Protein AF-A0A9D7IGT7-F1 (afdb_monomer)

pLDDT: mean 78.59, std 18.33, range [34.41, 97.69]

Nearest PDB structures (foldseek):
  3f2d-assembly1_A  TM=6.644E-01  e=6.612E-03  Geobacillus kaustophilus
  3f2b-assembly1_A  TM=6.461E-01  e=6.612E-03  Geobacillus kaustophilus
  1gm5-assembly1_A  TM=6.593E-01  e=1.871E-02  Thermotoga maritima
  3m4p-assembly1_A  TM=4.682E-01  e=6.260E-03  Entamoeba histolytica
  5zg8-assembly1_A-2  TM=5.085E-01  e=2.899E-02  Thermus thermophilus

Secondary structure (DSSP, 8-state):
-PPPEEEEEEEEEEEEEEEEEEEE-SSS-EEEEEEE-SS-EEEEEEE--TT--HHHHHH--TT-EEEEEEEEEEETTEEEEEEEEE--GGGTT---------TTT--HHHHHHHHHHHHHHHGGG--------

Radius of gyration: 17.91 Å; Cα contacts (8 Å, |Δi|>4): 214; chains: 1; bounding box: 59×43×43 Å

Foldseek 3Di:
DPDWWFPFFWDKDKWFWAFAWDFDPPPATWIWTWTHPVPAIEIEIGGPDPPDPPVVSRVDDGGDIFIWGFTWTADPNGIYTDPTDTDDPVCVPPDQDQDDDDPPDDDRVVVVVVSVVCCVPPVVPPDPPPDDD

Mean predicted aligned error: 12.07 Å

Sequence (133 aa):
MPLDGVVTGQRLFTLVVTEPPVIIIEPKKRIALTATDGMHTVKIVVFVVPGVDVQYWKSLTAGDQLHLLASLQSWAGRLQITGPTVVSEDLVGTIVPKYPSRSGVVAAPALYDATRHALLHHLGGGQPHHRFL

Structure (mmCIF, N/CA/C/O backbone):
data_AF-A0A9D7IGT7-F1
#
_entry.id   AF-A0A9D7IGT7-F1
#
loop_
_atom_site.group_PDB
_atom_site.id
_atom_site.type_symbol
_atom_site.label_atom_id
_atom_site.label_alt_id
_atom_site.label_comp_id
_atom_site.label_asym_id
_atom_site.label_entity_id
_atom_site.label_seq_id
_atom_site.pdbx_PDB_ins_code
_atom_site.Cartn_x
_atom_site.Cartn_y
_atom_site.Cartn_z
_atom_site.occupancy
_atom_site.B_iso_or_equiv
_atom_site.auth_seq_id
_atom_site.auth_comp_id
_atom_site.auth_asym_id
_atom_site.auth_atom_id
_atom_site.pdbx_PDB_model_num
ATOM 1 N N . MET A 1 1 ? -0.058 12.458 -23.957 1.00 40.41 1 MET A N 1
ATOM 2 C CA . MET A 1 1 ? 0.772 12.451 -22.732 1.00 40.41 1 MET A CA 1
ATOM 3 C C . MET A 1 1 ? -0.152 12.042 -21.598 1.00 40.41 1 MET A C 1
ATOM 5 O O . MET A 1 1 ? -1.148 12.742 -21.440 1.00 40.41 1 MET A O 1
ATOM 9 N N . PRO A 1 2 ? 0.039 10.904 -20.904 1.00 47.84 2 PRO A N 1
ATOM 10 C CA . PRO A 1 2 ? -0.837 10.581 -19.783 1.00 47.84 2 PRO A CA 1
ATOM 11 C C . PRO A 1 2 ? -0.630 11.660 -18.716 1.00 47.84 2 PRO A C 1
ATOM 13 O O . PRO A 1 2 ? 0.505 11.969 -18.363 1.00 47.84 2 PRO A O 1
ATOM 16 N N . LEU A 1 3 ? -1.719 12.307 -18.307 1.00 53.78 3 LEU A N 1
ATOM 17 C CA . LEU A 1 3 ? -1.689 13.401 -17.342 1.00 53.78 3 LEU A CA 1
ATOM 18 C C . LEU A 1 3 ? -1.244 12.849 -15.985 1.00 53.78 3 LEU A C 1
ATOM 20 O O . LEU A 1 3 ? -1.870 11.934 -15.448 1.00 53.78 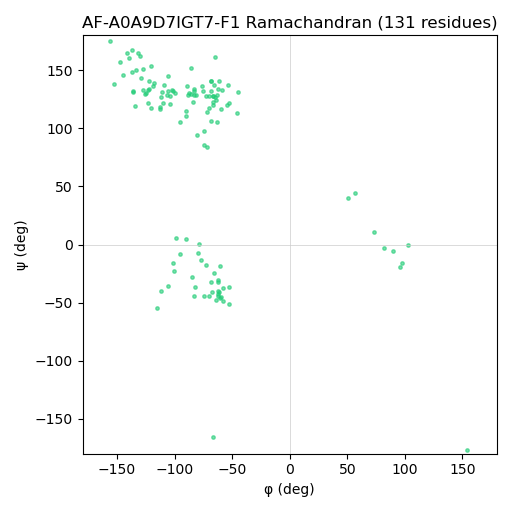3 LEU A O 1
ATOM 24 N N . ASP A 1 4 ? -0.160 13.401 -15.446 1.00 66.12 4 ASP A N 1
ATOM 25 C CA . ASP A 1 4 ? 0.203 13.188 -14.050 1.00 66.12 4 ASP A CA 1
ATOM 26 C C . ASP A 1 4 ? -0.942 13.680 -13.163 1.00 66.12 4 ASP A C 1
ATOM 28 O O . ASP A 1 4 ? -1.492 14.764 -13.376 1.00 66.12 4 ASP A O 1
ATOM 32 N N . GLY A 1 5 ? -1.331 12.876 -12.177 1.00 70.94 5 GLY A N 1
A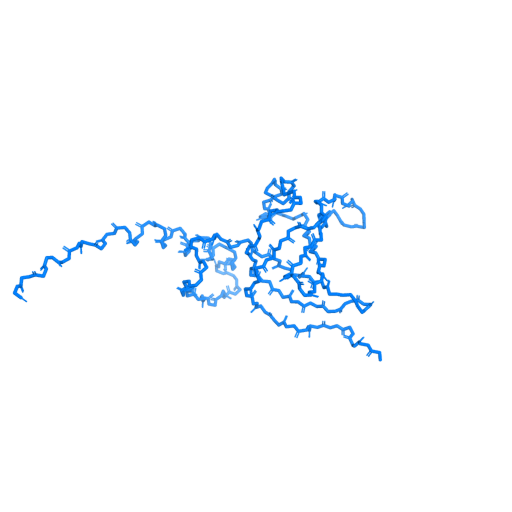TOM 33 C CA . GLY A 1 5 ? -2.459 13.223 -11.324 1.00 70.94 5 GLY A CA 1
ATOM 34 C C . GLY A 1 5 ? -3.168 12.036 -10.697 1.00 70.94 5 GLY A C 1
ATOM 35 O O . GLY A 1 5 ? -2.767 10.878 -10.824 1.00 70.94 5 GLY A O 1
ATOM 36 N N . VAL A 1 6 ? -4.242 12.351 -9.974 1.00 74.31 6 VAL A N 1
ATOM 37 C CA . VAL A 1 6 ? -5.107 11.354 -9.342 1.00 74.31 6 VAL A CA 1
ATOM 38 C C . VAL A 1 6 ? -5.884 10.616 -10.426 1.00 74.31 6 VAL A C 1
ATOM 40 O O . VAL A 1 6 ? -6.684 11.214 -11.136 1.00 74.31 6 VAL A O 1
ATOM 43 N N . VAL A 1 7 ? -5.655 9.308 -10.518 1.00 77.88 7 VAL A N 1
ATOM 44 C CA . VAL A 1 7 ? -6.400 8.402 -11.401 1.00 77.88 7 VAL A CA 1
ATOM 45 C C . VAL A 1 7 ? -7.694 7.981 -10.713 1.00 77.88 7 VAL A C 1
ATOM 47 O O . VAL A 1 7 ? -8.765 8.022 -11.307 1.00 77.88 7 VAL A O 1
ATOM 50 N N . THR A 1 8 ? -7.615 7.638 -9.424 1.00 82.69 8 THR A N 1
ATOM 51 C CA . THR A 1 8 ? -8.792 7.472 -8.568 1.00 82.69 8 THR A CA 1
ATOM 52 C C . THR A 1 8 ? -8.497 7.930 -7.146 1.00 82.69 8 THR A C 1
ATOM 54 O O . THR A 1 8 ? -7.391 7.753 -6.630 1.00 82.69 8 THR A O 1
ATOM 57 N N . GLY A 1 9 ? -9.517 8.498 -6.497 1.00 80.94 9 GLY A N 1
ATOM 58 C CA . GLY A 1 9 ? -9.507 8.749 -5.058 1.00 80.94 9 GLY A CA 1
ATOM 59 C C . GLY A 1 9 ? -9.510 7.453 -4.239 1.00 80.94 9 GLY A C 1
ATOM 60 O O . GLY A 1 9 ? -9.287 6.364 -4.770 1.00 80.94 9 GLY A O 1
ATOM 61 N N . GLN A 1 10 ? -9.800 7.578 -2.941 1.00 84.06 10 GLN A N 1
ATOM 62 C CA . GLN A 1 10 ? -9.704 6.470 -1.991 1.00 84.06 10 GLN A CA 1
ATOM 63 C C . GLN A 1 10 ? -10.629 5.293 -2.371 1.00 84.06 10 GLN A C 1
ATOM 65 O O . GLN A 1 10 ? -11.856 5.435 -2.387 1.00 84.06 10 GLN A O 1
ATOM 70 N N . ARG A 1 11 ? -10.041 4.131 -2.671 1.00 87.25 11 ARG A N 1
ATOM 71 C CA . ARG A 1 11 ? -10.714 2.879 -3.052 1.00 87.25 11 ARG A CA 1
ATOM 72 C C . ARG A 1 11 ? -10.029 1.683 -2.398 1.00 87.25 11 ARG A C 1
ATOM 74 O O . ARG A 1 11 ? -8.886 1.793 -1.955 1.00 87.25 11 ARG A O 1
ATOM 81 N N . LEU A 1 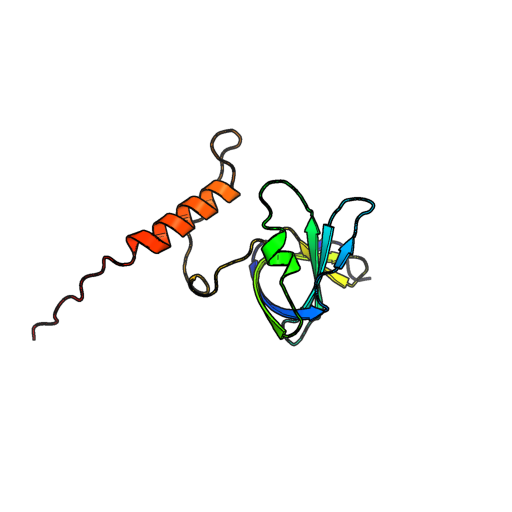12 ? -10.754 0.568 -2.326 1.00 89.75 12 LEU A N 1
ATOM 82 C CA . LEU A 1 12 ? -10.202 -0.717 -1.91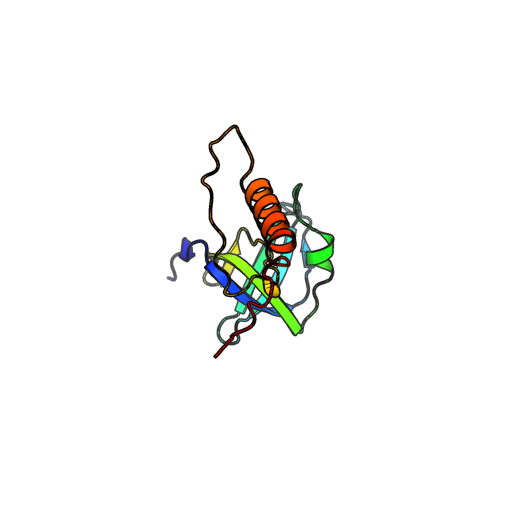8 1.00 89.75 12 LEU A CA 1
ATOM 83 C C . LEU A 1 12 ? -9.529 -1.374 -3.127 1.00 89.75 12 LEU A C 1
ATOM 85 O O . LEU A 1 12 ? -10.143 -1.484 -4.187 1.00 89.75 12 LEU A O 1
ATOM 89 N N . PHE A 1 13 ? -8.287 -1.804 -2.950 1.00 91.31 13 PHE A N 1
ATOM 90 C CA . PHE A 1 13 ? -7.503 -2.548 -3.927 1.00 91.31 13 PHE A CA 1
ATOM 91 C C . PHE A 1 13 ? -7.161 -3.913 -3.352 1.00 91.31 13 PHE A C 1
ATOM 93 O O . PHE A 1 13 ? -6.774 -4.002 -2.188 1.00 91.31 13 PHE A O 1
ATOM 100 N N . THR A 1 14 ? -7.252 -4.940 -4.188 1.00 93.88 14 THR A N 1
ATOM 101 C CA . THR A 1 14 ? -6.713 -6.268 -3.902 1.00 93.88 14 THR A CA 1
ATOM 102 C C . THR A 1 14 ? -5.564 -6.500 -4.866 1.00 93.88 14 THR A C 1
ATOM 104 O O . THR A 1 14 ? -5.766 -6.438 -6.076 1.00 93.88 14 THR A O 1
ATOM 107 N N . LEU A 1 15 ? -4.361 -6.689 -4.336 1.00 95.75 15 LEU A N 1
ATOM 108 C CA . LEU A 1 15 ? -3.132 -6.772 -5.119 1.00 95.75 15 LEU A CA 1
ATOM 109 C C . LEU A 1 15 ? -2.291 -7.951 -4.654 1.00 95.75 15 LEU A C 1
ATOM 111 O O . LEU A 1 15 ? -2.288 -8.278 -3.474 1.00 95.75 15 LEU A O 1
ATOM 115 N N . VAL A 1 16 ? -1.522 -8.529 -5.565 1.00 97.31 16 VAL A N 1
ATOM 116 C CA . VAL A 1 16 ? -0.512 -9.541 -5.260 1.00 97.31 16 VAL A CA 1
ATOM 117 C C . VAL A 1 16 ? 0.864 -8.911 -5.401 1.00 97.31 16 VAL A C 1
ATOM 119 O O . VAL A 1 16 ? 1.160 -8.284 -6.420 1.00 97.31 16 VAL A O 1
ATOM 122 N N . VAL A 1 17 ? 1.707 -9.051 -4.382 1.00 97.69 17 VAL A N 1
ATOM 123 C CA . VAL A 1 17 ? 3.081 -8.541 -4.397 1.00 97.69 17 VAL A CA 1
ATOM 124 C C . VAL A 1 17 ? 3.881 -9.281 -5.465 1.00 97.69 17 VAL A C 1
ATOM 126 O O . VAL A 1 17 ? 3.940 -10.507 -5.478 1.00 97.69 17 VAL A O 1
ATOM 129 N N . THR A 1 18 ? 4.524 -8.537 -6.360 1.00 97.44 18 THR A N 1
ATOM 130 C CA . THR A 1 18 ? 5.385 -9.097 -7.413 1.00 97.44 18 THR A CA 1
ATOM 131 C C . THR A 1 18 ? 6.858 -8.877 -7.110 1.00 97.44 18 THR A C 1
ATOM 133 O O . THR A 1 18 ? 7.678 -9.741 -7.400 1.00 97.44 18 THR A O 1
ATOM 136 N N . GLU A 1 19 ? 7.202 -7.736 -6.508 1.00 97.25 19 GLU A N 1
ATOM 137 C CA . GLU A 1 19 ? 8.565 -7.429 -6.075 1.00 97.25 19 GLU A CA 1
ATOM 138 C C . GLU A 1 19 ? 8.555 -7.079 -4.584 1.00 97.25 19 GLU A C 1
ATOM 140 O O . GLU A 1 19 ? 7.745 -6.240 -4.169 1.00 97.25 19 GLU A O 1
ATOM 145 N N . PRO A 1 20 ? 9.441 -7.694 -3.779 1.00 95.25 20 PRO A N 1
ATOM 146 C CA . PRO A 1 20 ? 9.474 -7.491 -2.339 1.00 95.25 20 PRO A CA 1
ATOM 147 C C . PRO A 1 20 ? 9.848 -6.045 -1.959 1.00 95.25 20 PRO A C 1
ATOM 149 O O . PRO A 1 20 ? 10.424 -5.300 -2.759 1.00 95.25 20 PRO A O 1
ATOM 152 N N . PRO A 1 21 ? 9.546 -5.635 -0.717 1.00 96.56 21 PRO A N 1
ATOM 153 C CA . PRO A 1 21 ? 9.799 -4.295 -0.218 1.00 96.56 21 PRO A CA 1
ATOM 154 C C . PRO A 1 21 ? 11.290 -3.960 -0.174 1.00 96.56 21 PRO A C 1
ATOM 156 O O . PRO A 1 21 ? 12.102 -4.646 0.443 1.00 96.56 21 PRO A O 1
ATOM 159 N N . VAL A 1 22 ? 11.633 -2.814 -0.756 1.00 96.31 22 VAL A N 1
ATOM 160 C CA . VAL A 1 22 ? 12.961 -2.203 -0.686 1.00 96.31 22 VAL A CA 1
ATOM 161 C C . VAL A 1 22 ? 12.889 -0.933 0.153 1.00 96.31 22 VAL A C 1
ATOM 163 O O . VAL A 1 22 ? 12.038 -0.062 -0.058 1.00 96.31 22 VAL A O 1
ATOM 166 N N . ILE A 1 23 ? 13.809 -0.805 1.109 1.00 94.19 23 ILE A N 1
ATOM 167 C CA . ILE A 1 23 ? 13.954 0.405 1.921 1.00 94.19 23 ILE A CA 1
ATOM 168 C C . ILE A 1 23 ? 14.811 1.402 1.151 1.00 94.19 23 ILE A C 1
ATOM 170 O O . ILE A 1 23 ? 15.966 1.136 0.834 1.00 94.19 23 ILE A O 1
ATOM 174 N N . ILE A 1 24 ? 14.259 2.582 0.911 1.00 93.81 24 ILE A N 1
ATOM 175 C CA . ILE A 1 24 ? 14.953 3.699 0.282 1.00 93.81 24 ILE A CA 1
ATOM 176 C C . ILE A 1 24 ? 15.150 4.768 1.353 1.00 93.81 24 ILE A C 1
ATOM 178 O O . ILE A 1 24 ? 14.180 5.223 1.958 1.00 93.81 24 ILE A O 1
ATOM 182 N N . ILE A 1 25 ? 16.400 5.148 1.613 1.00 91.62 25 ILE A N 1
ATOM 183 C CA . ILE A 1 25 ? 16.752 6.069 2.704 1.00 91.62 25 ILE A CA 1
ATOM 184 C C . ILE A 1 25 ? 16.545 7.533 2.282 1.00 91.62 25 ILE A C 1
ATOM 186 O O . ILE A 1 25 ? 16.038 8.327 3.074 1.00 91.62 25 ILE A O 1
ATOM 190 N N . GLU A 1 26 ? 16.833 7.869 1.022 1.00 88.69 26 GLU A N 1
ATOM 191 C CA . GLU A 1 26 ? 16.830 9.244 0.507 1.00 88.69 26 GLU A CA 1
ATOM 192 C C . GLU A 1 26 ? 15.838 9.460 -0.655 1.00 88.69 26 GLU A C 1
ATOM 194 O O . GLU A 1 26 ? 15.507 8.524 -1.388 1.00 88.69 26 GLU A O 1
ATOM 199 N N . PRO A 1 27 ? 15.326 10.690 -0.867 1.00 84.25 27 PRO A N 1
ATOM 200 C CA . PRO A 1 27 ? 15.487 11.884 -0.024 1.00 84.25 27 PRO A CA 1
ATOM 201 C C . PRO A 1 27 ? 14.688 11.821 1.289 1.00 84.25 27 PRO A C 1
ATOM 203 O O . PRO A 1 27 ? 14.969 12.558 2.226 1.00 84.25 27 PRO A O 1
ATOM 206 N N . LYS A 1 28 ? 13.693 10.931 1.380 1.00 90.38 28 LYS A N 1
ATOM 207 C CA . LY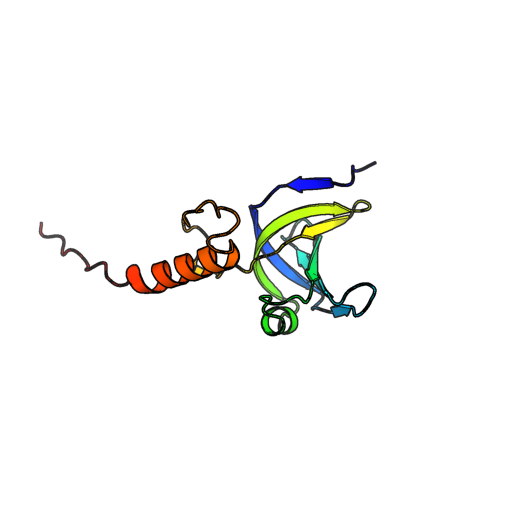S A 1 28 ? 12.938 10.658 2.607 1.00 90.38 28 LYS A CA 1
ATOM 208 C C . LYS A 1 28 ? 12.761 9.158 2.760 1.00 90.38 28 LYS A C 1
ATOM 210 O O . LYS A 1 28 ? 12.315 8.506 1.812 1.00 90.38 28 LYS A O 1
ATOM 215 N N . LYS A 1 29 ? 13.045 8.650 3.962 1.00 93.00 29 LYS A N 1
ATOM 216 C CA . LYS A 1 29 ? 12.967 7.223 4.273 1.00 93.00 29 LYS A CA 1
ATOM 217 C C . LYS A 1 29 ? 11.584 6.668 3.938 1.00 93.00 29 LYS A C 1
ATOM 219 O O . LYS A 1 29 ? 10.565 7.116 4.473 1.00 93.00 29 LYS A O 1
ATOM 224 N N . ARG A 1 30 ? 11.557 5.688 3.044 1.00 94.00 30 ARG A N 1
ATOM 225 C CA . ARG A 1 30 ? 10.338 5.064 2.530 1.00 94.00 30 ARG A CA 1
ATOM 226 C C . ARG A 1 30 ? 10.573 3.599 2.203 1.00 94.00 30 ARG A C 1
ATOM 228 O O . ARG A 1 30 ? 11.701 3.185 1.952 1.00 94.00 30 ARG A O 1
ATOM 235 N N . ILE A 1 31 ? 9.495 2.837 2.194 1.00 94.88 31 ILE A N 1
ATOM 236 C CA . ILE A 1 31 ? 9.441 1.481 1.668 1.00 94.88 31 ILE A CA 1
ATOM 237 C C . ILE A 1 31 ? 8.765 1.568 0.305 1.00 94.88 31 ILE A C 1
ATOM 239 O O . ILE A 1 31 ? 7.750 2.253 0.155 1.00 94.88 31 ILE A O 1
ATOM 243 N N . ALA A 1 32 ? 9.351 0.918 -0.691 1.00 94.38 32 ALA A N 1
ATOM 244 C CA . ALA A 1 32 ? 8.755 0.767 -2.005 1.00 94.38 32 ALA A CA 1
ATOM 245 C C . ALA A 1 32 ? 8.646 -0.718 -2.337 1.00 94.38 32 ALA A C 1
ATOM 247 O O . ALA A 1 32 ? 9.620 -1.445 -2.174 1.00 94.38 32 ALA A O 1
ATOM 248 N N . LEU A 1 33 ? 7.485 -1.141 -2.819 1.00 96.44 33 LEU A N 1
ATOM 249 C CA . LEU A 1 33 ? 7.271 -2.476 -3.370 1.00 96.44 33 LEU A CA 1
ATOM 250 C C . LEU A 1 33 ? 6.434 -2.377 -4.645 1.00 96.44 33 LEU A C 1
ATOM 252 O O . LEU A 1 33 ? 5.834 -1.332 -4.925 1.00 96.44 33 LEU A O 1
ATOM 256 N N . THR A 1 34 ? 6.384 -3.469 -5.392 1.00 97.19 34 THR A N 1
ATOM 257 C CA . THR A 1 34 ? 5.593 -3.566 -6.618 1.00 97.19 34 THR A CA 1
ATOM 258 C C . THR A 1 34 ? 4.562 -4.670 -6.449 1.00 97.19 34 THR A C 1
ATOM 260 O O . THR A 1 34 ? 4.866 -5.735 -5.910 1.00 97.19 34 THR A O 1
ATOM 263 N N . ALA A 1 35 ? 3.335 -4.404 -6.883 1.00 97.31 35 ALA A N 1
ATOM 264 C CA . ALA A 1 35 ? 2.235 -5.352 -6.816 1.00 97.31 35 ALA A CA 1
ATOM 265 C C . ALA A 1 35 ? 1.365 -5.256 -8.076 1.00 97.31 35 ALA A C 1
ATOM 267 O O . ALA A 1 35 ? 1.467 -4.292 -8.835 1.00 97.31 35 ALA A O 1
ATOM 268 N N . THR A 1 36 ? 0.512 -6.248 -8.306 1.00 96.25 36 THR A N 1
ATOM 269 C CA . THR A 1 36 ? -0.361 -6.325 -9.484 1.00 96.25 36 THR A CA 1
ATOM 270 C C . THR A 1 36 ? -1.765 -6.779 -9.108 1.00 96.25 36 THR A C 1
ATOM 272 O O . THR A 1 36 ? -1.931 -7.564 -8.177 1.00 96.25 36 THR A O 1
ATOM 275 N N . ASP A 1 37 ? -2.774 -6.309 -9.838 1.00 92.69 37 ASP A N 1
ATOM 276 C CA . ASP A 1 37 ? -4.134 -6.873 -9.814 1.00 92.69 37 ASP A CA 1
ATOM 277 C C . ASP A 1 37 ? -4.324 -7.991 -10.865 1.00 92.69 37 ASP A C 1
ATOM 279 O O . ASP A 1 37 ? -5.426 -8.503 -11.046 1.00 92.69 37 ASP A O 1
ATOM 283 N N . GLY A 1 38 ? -3.251 -8.360 -11.575 1.00 91.94 38 GLY A N 1
ATOM 284 C CA . GLY A 1 38 ? -3.253 -9.304 -12.694 1.00 91.94 38 GLY A CA 1
ATOM 285 C C . GLY A 1 38 ? -3.342 -8.634 -14.068 1.00 91.94 38 GLY A C 1
ATOM 286 O O . GLY A 1 38 ? -2.948 -9.245 -15.059 1.00 91.94 38 GLY A O 1
ATOM 287 N N . MET A 1 39 ? -3.786 -7.376 -14.142 1.00 89.75 39 MET A N 1
ATOM 288 C CA . MET A 1 39 ? -3.874 -6.600 -15.383 1.00 89.75 39 MET A CA 1
ATOM 289 C C . MET A 1 39 ? -2.874 -5.440 -15.412 1.00 89.75 39 MET A C 1
ATOM 291 O O . MET A 1 39 ? -2.251 -5.183 -16.441 1.00 89.75 39 MET A O 1
ATOM 295 N N . HIS A 1 40 ? -2.697 -4.755 -14.285 1.00 90.31 40 HIS A N 1
ATOM 296 C CA . HIS A 1 40 ? -1.833 -3.596 -14.147 1.00 90.31 40 HIS A CA 1
ATOM 297 C C . HIS A 1 40 ? -0.863 -3.764 -12.986 1.00 90.31 40 HIS A C 1
ATOM 299 O O . HIS A 1 40 ? -1.237 -4.058 -11.851 1.00 90.31 40 HIS A O 1
ATOM 305 N N . THR A 1 41 ? 0.399 -3.459 -13.266 1.00 94.19 41 THR A N 1
ATOM 306 C CA . THR A 1 41 ? 1.433 -3.358 -12.244 1.00 94.19 41 THR A CA 1
ATOM 307 C C . THR A 1 41 ? 1.424 -1.961 -11.634 1.00 94.19 41 THR A C 1
ATOM 309 O O . THR A 1 41 ? 1.486 -0.953 -12.344 1.00 94.19 41 THR A O 1
ATOM 312 N N . VAL A 1 42 ? 1.392 -1.899 -10.307 1.00 95.19 42 VAL A N 1
ATOM 313 C CA . VAL A 1 42 ? 1.392 -0.660 -9.533 1.00 95.19 42 VAL A CA 1
ATOM 314 C C . VAL A 1 42 ? 2.574 -0.628 -8.575 1.00 95.19 42 VAL A C 1
ATOM 316 O O . VAL A 1 42 ? 2.926 -1.623 -7.938 1.00 95.19 42 VAL A O 1
ATOM 319 N N . LYS A 1 43 ? 3.183 0.549 -8.436 1.00 95.44 43 LYS A N 1
ATOM 320 C CA . LYS A 1 43 ? 4.191 0.787 -7.405 1.00 95.44 43 LYS A CA 1
ATOM 321 C C . LYS A 1 43 ? 3.512 1.266 -6.131 1.00 95.44 43 LYS A C 1
ATOM 323 O O . LYS A 1 43 ? 2.749 2.228 -6.158 1.00 95.44 43 LYS A O 1
ATOM 328 N N . ILE A 1 44 ? 3.807 0.643 -5.001 1.00 95.06 44 ILE A N 1
ATOM 329 C CA . ILE A 1 44 ? 3.311 1.079 -3.696 1.00 95.06 44 ILE A CA 1
ATOM 330 C C . ILE A 1 44 ? 4.458 1.781 -2.978 1.00 95.06 44 ILE A C 1
ATOM 332 O O . ILE A 1 44 ? 5.558 1.239 -2.867 1.00 95.06 44 ILE A O 1
ATOM 336 N N . VAL A 1 45 ? 4.208 3.001 -2.502 1.00 91.56 45 VAL A N 1
ATOM 337 C CA . VAL A 1 45 ? 5.198 3.797 -1.770 1.00 91.56 45 VAL A CA 1
ATOM 338 C C . VAL A 1 45 ? 4.649 4.165 -0.398 1.00 91.56 45 VAL A C 1
ATOM 340 O O . VAL A 1 45 ? 3.619 4.829 -0.283 1.00 91.56 45 VAL A O 1
ATOM 343 N N . VAL A 1 46 ? 5.375 3.770 0.645 1.00 92.62 46 VAL A N 1
ATOM 344 C CA . VAL A 1 46 ? 5.009 3.995 2.046 1.00 92.62 46 VAL A CA 1
ATOM 345 C C . VAL A 1 46 ? 6.106 4.801 2.725 1.00 92.62 46 VAL A C 1
ATOM 347 O O . VAL A 1 46 ? 7.245 4.353 2.837 1.00 92.62 46 VAL A O 1
ATOM 350 N N . PHE A 1 47 ? 5.789 6.006 3.191 1.00 91.81 47 PHE A N 1
ATOM 351 C CA . PHE A 1 47 ? 6.746 6.802 3.958 1.00 91.81 47 PHE A CA 1
ATOM 352 C C . PHE A 1 47 ? 6.862 6.272 5.385 1.00 91.81 47 PHE A C 1
ATOM 354 O O . PHE A 1 47 ? 5.857 6.003 6.035 1.00 91.81 47 PHE A O 1
ATOM 361 N N . VAL A 1 48 ? 8.092 6.170 5.890 1.00 90.19 48 VAL A N 1
ATOM 362 C CA . VAL A 1 48 ? 8.342 5.753 7.272 1.00 90.19 48 VAL A CA 1
ATOM 363 C C . VAL A 1 48 ? 8.132 6.963 8.183 1.00 90.19 48 VAL A C 1
ATOM 365 O O . VAL A 1 48 ? 9.025 7.792 8.349 1.00 90.19 48 VAL A O 1
ATOM 368 N N . VAL A 1 49 ? 6.922 7.085 8.723 1.00 87.12 49 VAL A N 1
ATOM 369 C CA . VAL A 1 49 ? 6.490 8.138 9.656 1.00 87.12 49 VAL A CA 1
ATOM 370 C C . VAL A 1 49 ? 5.803 7.500 10.874 1.00 87.12 49 VAL A C 1
ATOM 372 O O . VAL A 1 49 ? 5.413 6.332 10.792 1.00 87.12 49 VAL A O 1
ATOM 375 N N . PRO A 1 50 ? 5.652 8.215 12.006 1.00 85.19 50 PRO A N 1
ATOM 376 C CA . PRO A 1 50 ? 4.947 7.683 13.173 1.00 85.19 50 PRO A CA 1
ATOM 377 C C . PRO A 1 50 ? 3.542 7.168 12.824 1.00 85.19 50 PRO A C 1
ATOM 379 O O . PRO A 1 50 ? 2.819 7.813 12.066 1.00 85.19 50 PRO A O 1
ATOM 382 N N . GLY A 1 51 ? 3.166 6.011 13.377 1.00 81.62 51 GLY A N 1
ATOM 383 C CA . GLY A 1 51 ? 1.868 5.362 13.140 1.00 81.62 51 GLY A CA 1
ATOM 384 C C . GLY A 1 51 ? 1.825 4.388 11.956 1.00 81.62 51 GLY A C 1
ATOM 385 O O . GLY A 1 51 ? 0.821 3.710 11.775 1.00 81.62 51 GLY A O 1
ATOM 386 N N . VAL A 1 52 ? 2.898 4.273 11.166 1.00 86.62 52 VAL A N 1
ATOM 387 C CA . VAL A 1 52 ? 3.011 3.243 10.120 1.00 86.62 52 VAL A CA 1
ATOM 388 C C . VAL A 1 52 ? 3.605 1.964 10.707 1.00 86.62 52 VAL A C 1
ATOM 390 O O . VAL A 1 52 ? 4.676 2.006 11.314 1.00 86.62 52 VAL A O 1
ATOM 393 N N . ASP A 1 53 ? 2.965 0.819 10.462 1.00 90.62 53 ASP A N 1
ATOM 394 C CA . ASP A 1 53 ? 3.524 -0.495 10.797 1.00 90.62 53 ASP A CA 1
ATOM 395 C C . ASP A 1 53 ? 4.645 -0.882 9.821 1.00 90.62 53 ASP A C 1
ATOM 397 O O . ASP A 1 53 ? 4.454 -1.547 8.804 1.00 90.62 53 ASP A O 1
ATOM 401 N N . VAL A 1 54 ? 5.851 -0.418 10.129 1.00 91.12 54 VAL A N 1
ATOM 402 C CA . VAL A 1 54 ? 7.048 -0.654 9.317 1.00 91.12 54 VAL A CA 1
ATOM 403 C C . VAL A 1 54 ? 7.391 -2.144 9.217 1.00 91.12 54 VAL A C 1
ATOM 405 O O . VAL A 1 54 ? 7.982 -2.544 8.216 1.00 91.12 54 VAL A O 1
ATOM 408 N N . GLN A 1 55 ? 7.079 -2.951 10.236 1.00 93.12 55 GLN A N 1
ATOM 409 C CA . GLN A 1 55 ? 7.444 -4.369 10.240 1.00 93.12 55 GLN A CA 1
ATOM 410 C C . GLN A 1 55 ? 6.555 -5.156 9.287 1.00 93.12 55 GLN A C 1
ATOM 412 O O . GLN A 1 55 ? 7.092 -5.891 8.462 1.00 93.12 55 GLN A O 1
ATOM 417 N N . TYR A 1 56 ? 5.243 -4.904 9.313 1.00 93.88 56 TYR A N 1
ATOM 418 C CA . TYR A 1 56 ? 4.310 -5.476 8.343 1.00 93.88 56 TYR A CA 1
ATOM 419 C C . TYR A 1 56 ? 4.761 -5.214 6.901 1.00 93.88 56 TYR A C 1
ATOM 421 O O . TYR A 1 56 ? 4.912 -6.133 6.105 1.00 93.88 56 TYR A O 1
ATOM 429 N N . TRP A 1 57 ? 5.063 -3.956 6.560 1.00 94.88 57 TRP A N 1
ATOM 430 C CA . TRP A 1 57 ? 5.465 -3.612 5.192 1.00 94.88 57 TRP A CA 1
ATOM 431 C C . TRP A 1 57 ? 6.797 -4.228 4.765 1.00 94.88 57 TRP A C 1
ATOM 433 O O . TRP A 1 57 ? 7.030 -4.369 3.570 1.00 94.88 57 TRP A O 1
ATOM 443 N N . LYS A 1 58 ? 7.683 -4.558 5.711 1.00 95.06 58 LYS A N 1
ATOM 444 C CA . LYS A 1 58 ? 8.975 -5.203 5.438 1.00 95.06 58 LYS A CA 1
ATOM 445 C C . LYS A 1 58 ? 8.880 -6.717 5.324 1.00 95.06 58 LYS A C 1
ATOM 447 O O . LYS A 1 58 ? 9.739 -7.300 4.674 1.00 95.06 58 LYS A O 1
ATOM 452 N N . SER A 1 59 ? 7.908 -7.337 5.989 1.00 95.88 59 SER A N 1
ATOM 453 C CA . SER A 1 59 ? 7.748 -8.790 5.978 1.00 95.88 59 SER A CA 1
ATOM 454 C C . SER A 1 59 ? 7.116 -9.312 4.693 1.00 95.88 59 SER A C 1
ATOM 456 O O . SER A 1 59 ? 7.148 -10.515 4.474 1.00 95.88 59 SER A O 1
ATOM 458 N N . LEU A 1 60 ? 6.544 -8.430 3.866 1.00 96.44 60 LEU A N 1
ATOM 459 C CA . LEU A 1 60 ? 5.923 -8.806 2.599 1.00 96.44 60 LEU A CA 1
ATOM 460 C C . LEU A 1 60 ? 6.934 -9.444 1.644 1.00 96.44 60 LEU A C 1
ATOM 462 O O . LEU A 1 60 ? 8.065 -8.983 1.500 1.00 96.44 60 LEU A O 1
ATOM 466 N N . THR A 1 61 ? 6.490 -10.469 0.938 1.00 97.44 61 THR A N 1
ATOM 467 C CA . THR A 1 61 ? 7.251 -11.222 -0.053 1.00 97.44 61 THR A CA 1
ATOM 468 C C . THR A 1 61 ? 6.445 -11.386 -1.336 1.00 97.44 61 THR A C 1
ATOM 470 O O . THR A 1 61 ? 5.246 -11.115 -1.379 1.00 97.44 61 THR A O 1
ATOM 473 N N . ALA A 1 62 ? 7.110 -11.772 -2.426 1.00 96.81 62 ALA A N 1
ATOM 474 C CA . ALA A 1 62 ? 6.421 -12.003 -3.690 1.00 96.81 62 ALA A CA 1
ATOM 475 C C . ALA A 1 62 ? 5.401 -13.147 -3.548 1.00 96.81 62 ALA A C 1
ATOM 477 O O . ALA A 1 62 ? 5.724 -14.205 -3.014 1.00 96.81 62 ALA A O 1
ATOM 478 N N . GLY A 1 63 ? 4.190 -12.927 -4.054 1.00 96.31 63 GLY A N 1
ATOM 479 C CA . GLY A 1 63 ? 3.050 -13.830 -3.906 1.00 96.31 63 GLY A CA 1
ATOM 480 C C . GLY A 1 63 ? 2.090 -13.450 -2.778 1.00 96.31 63 GLY A C 1
ATOM 481 O O . GLY A 1 63 ? 0.948 -13.903 -2.806 1.00 96.31 63 GLY A O 1
ATOM 482 N N . ASP A 1 64 ? 2.492 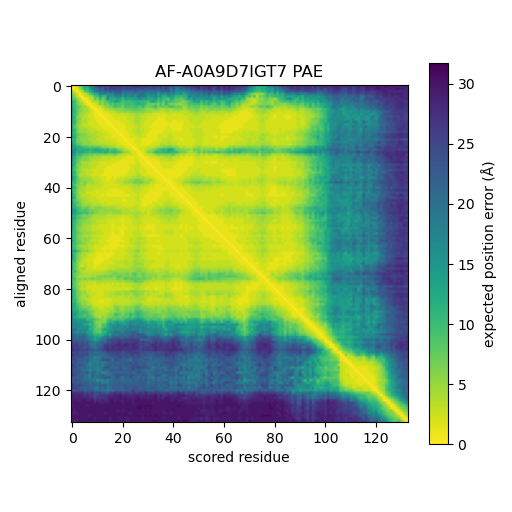-12.586 -1.840 1.00 96.50 64 ASP A N 1
ATOM 483 C CA . ASP A 1 64 ? 1.599 -12.148 -0.766 1.00 96.50 64 ASP A CA 1
ATOM 484 C C . ASP A 1 64 ? 0.432 -11.324 -1.314 1.00 96.50 64 ASP A C 1
ATOM 486 O O . ASP A 1 64 ? 0.607 -10.441 -2.161 1.00 96.50 64 ASP A O 1
ATOM 490 N N . GLN A 1 65 ? -0.766 -11.586 -0.794 1.00 95.00 65 GLN A N 1
ATOM 491 C CA . GLN A 1 65 ? -1.962 -10.822 -1.121 1.00 95.00 65 GLN A CA 1
ATOM 492 C C . GLN A 1 65 ? -2.125 -9.634 -0.166 1.00 95.00 65 GLN A C 1
ATOM 494 O O . GLN A 1 65 ? -1.965 -9.743 1.048 1.00 95.00 65 GLN A O 1
ATOM 499 N N . LEU A 1 66 ? -2.475 -8.485 -0.734 1.00 93.69 66 LEU A N 1
ATOM 500 C CA . LEU A 1 66 ? -2.682 -7.224 -0.043 1.00 93.69 66 LEU A CA 1
ATOM 501 C C . LEU A 1 66 ? -4.088 -6.707 -0.300 1.00 93.69 66 LEU A C 1
ATOM 503 O O . LEU A 1 66 ? -4.512 -6.595 -1.450 1.00 93.69 66 LEU A O 1
ATOM 507 N N . HIS A 1 67 ? -4.748 -6.267 0.766 1.00 92.81 67 HIS A N 1
ATOM 508 C CA . HIS A 1 67 ? -5.963 -5.467 0.681 1.00 92.81 67 HIS A CA 1
ATOM 509 C C . HIS A 1 67 ? -5.664 -4.064 1.193 1.00 92.81 67 HIS A C 1
ATOM 511 O O . HIS A 1 67 ? -5.290 -3.877 2.351 1.00 92.81 67 HIS A O 1
ATOM 517 N N . LEU A 1 68 ? -5.781 -3.064 0.323 1.00 92.12 68 LEU A N 1
ATOM 518 C CA . LEU A 1 68 ? -5.369 -1.695 0.619 1.00 92.12 68 LEU A CA 1
ATOM 519 C C . LEU A 1 68 ? -6.509 -0.719 0.383 1.00 92.12 68 LEU A C 1
ATOM 521 O O . LEU A 1 68 ? -7.073 -0.667 -0.706 1.00 92.12 68 LEU A O 1
ATOM 525 N N . LEU A 1 69 ? -6.781 0.129 1.368 1.00 90.44 69 LEU A N 1
ATOM 526 C CA . LEU A 1 69 ? -7.556 1.343 1.165 1.00 90.44 69 LEU A CA 1
ATOM 527 C C . LEU A 1 69 ? -6.586 2.471 0.808 1.00 90.44 69 LEU A C 1
ATOM 529 O O . LEU A 1 69 ? -5.793 2.898 1.649 1.00 90.44 69 LEU A O 1
ATOM 533 N N . ALA A 1 70 ? -6.615 2.943 -0.436 1.00 91.19 70 ALA A N 1
ATOM 534 C CA . ALA A 1 70 ? -5.623 3.899 -0.925 1.00 91.19 70 ALA A CA 1
ATOM 535 C C . ALA A 1 70 ? -6.134 4.738 -2.101 1.00 91.19 70 ALA A C 1
ATOM 537 O O . ALA A 1 70 ? -7.227 4.501 -2.602 1.00 91.19 70 ALA A O 1
ATOM 538 N N . SER A 1 71 ? -5.337 5.706 -2.555 1.00 90.88 71 SER A N 1
ATOM 539 C CA . SER A 1 71 ? -5.582 6.435 -3.808 1.00 90.88 71 SER A CA 1
ATOM 540 C C . SER A 1 71 ? -4.605 5.977 -4.889 1.00 90.88 71 SER A C 1
ATOM 542 O O . SER A 1 71 ? -3.432 5.725 -4.595 1.00 90.88 71 SER A O 1
ATOM 544 N N . LEU A 1 72 ? -5.065 5.933 -6.141 1.00 91.44 72 LEU A N 1
ATOM 545 C CA . LEU A 1 72 ? -4.231 5.618 -7.302 1.00 91.44 72 LEU A CA 1
ATOM 546 C C . LEU A 1 72 ? -3.863 6.904 -8.0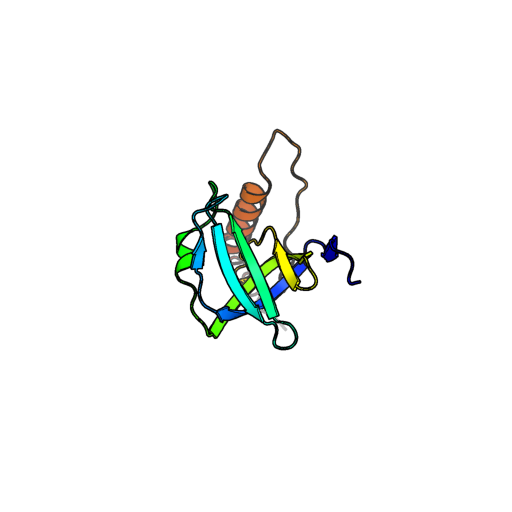35 1.00 91.44 72 LEU A C 1
ATOM 548 O O . LEU A 1 72 ? -4.725 7.731 -8.342 1.00 91.44 72 LEU A O 1
ATOM 552 N N . GLN A 1 73 ? -2.586 7.056 -8.346 1.00 91.00 73 GLN A N 1
ATOM 553 C CA . GLN A 1 73 ? -2.048 8.189 -9.084 1.00 91.00 73 GLN A CA 1
ATOM 554 C C . GLN A 1 73 ? -1.232 7.696 -10.275 1.00 91.00 73 GLN A C 1
ATOM 556 O O . GLN A 1 73 ? -0.657 6.611 -10.233 1.00 91.00 73 GLN A O 1
ATOM 561 N N . SER A 1 74 ? -1.177 8.500 -11.329 1.00 88.50 74 SER A N 1
ATOM 562 C CA . SER A 1 74 ? -0.214 8.341 -12.413 1.00 88.50 74 SER A CA 1
ATOM 563 C C . SER A 1 74 ? 0.917 9.333 -12.183 1.00 88.50 74 SER A C 1
ATOM 565 O O . SER A 1 74 ? 0.660 10.516 -11.950 1.00 88.50 74 SER A O 1
ATOM 567 N N . TRP A 1 75 ? 2.152 8.846 -12.238 1.00 81.38 75 TRP A N 1
ATOM 568 C CA . TRP A 1 75 ? 3.354 9.665 -12.166 1.00 81.38 75 TRP A CA 1
ATOM 569 C C . TRP A 1 75 ? 4.344 9.232 -13.242 1.00 81.38 75 TRP A C 1
ATOM 571 O O . TRP A 1 75 ? 4.776 8.077 -13.265 1.00 81.38 75 TRP A O 1
ATOM 581 N N . ALA A 1 76 ? 4.679 10.142 -14.155 1.00 82.75 76 ALA A N 1
ATOM 582 C CA . ALA A 1 76 ? 5.504 9.879 -15.331 1.00 82.75 76 ALA A CA 1
ATOM 583 C C . ALA A 1 76 ? 5.009 8.659 -16.139 1.00 82.75 76 ALA A C 1
ATOM 585 O O . ALA A 1 76 ? 5.794 7.824 -16.593 1.00 82.75 76 ALA A O 1
ATOM 586 N N . GLY A 1 77 ? 3.683 8.521 -16.266 1.00 80.69 77 GLY A N 1
ATOM 587 C CA . GLY A 1 77 ? 3.034 7.401 -16.957 1.00 80.69 77 GLY A CA 1
ATOM 588 C C . GLY A 1 77 ? 3.073 6.060 -16.215 1.00 80.69 77 GLY A C 1
ATOM 589 O O . GLY A 1 77 ? 2.729 5.038 -16.803 1.00 80.69 77 GLY A O 1
ATOM 590 N N . ARG A 1 78 ? 3.485 6.037 -14.941 1.00 86.75 78 ARG A N 1
ATOM 591 C CA . ARG A 1 78 ? 3.474 4.839 -14.089 1.00 86.75 78 ARG A CA 1
ATOM 592 C C . ARG A 1 78 ? 2.409 4.950 -13.009 1.00 86.75 78 ARG A C 1
ATOM 594 O O . ARG A 1 78 ? 2.279 5.988 -12.365 1.00 86.75 78 ARG A O 1
ATOM 601 N N . LEU A 1 79 ? 1.683 3.859 -12.785 1.00 92.94 79 LEU A N 1
ATOM 602 C CA . LEU A 1 79 ? 0.682 3.783 -11.729 1.00 92.94 79 LEU A CA 1
ATOM 603 C C . LEU A 1 79 ? 1.344 3.635 -10.358 1.00 92.94 79 LEU A C 1
ATOM 605 O O . LEU A 1 79 ? 2.227 2.797 -10.152 1.00 92.94 79 LEU A O 1
ATOM 609 N N . GLN A 1 80 ? 0.884 4.445 -9.412 1.00 93.88 80 GLN A N 1
ATOM 610 C CA . GLN A 1 80 ? 1.390 4.484 -8.054 1.00 93.88 80 GLN A CA 1
ATOM 611 C C . GLN A 1 80 ? 0.249 4.549 -7.041 1.00 93.88 80 GLN A C 1
ATOM 613 O O . GLN A 1 80 ? -0.639 5.398 -7.126 1.00 93.88 80 GLN A O 1
ATOM 618 N N . ILE A 1 81 ? 0.316 3.685 -6.033 1.00 93.31 81 ILE A N 1
ATOM 619 C CA . ILE A 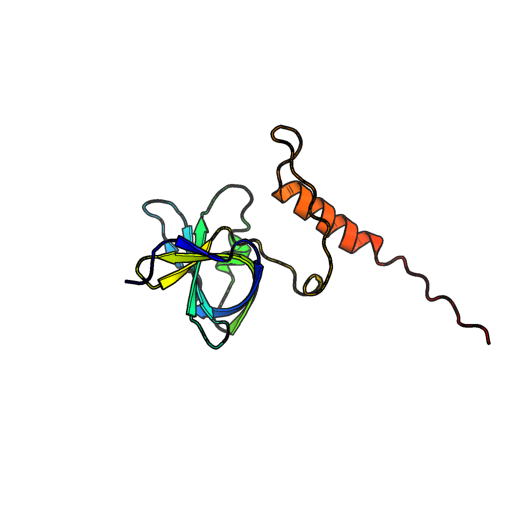1 81 ? -0.537 3.760 -4.853 1.00 93.31 81 ILE A CA 1
ATOM 620 C C . ILE A 1 81 ? 0.046 4.751 -3.848 1.00 93.31 81 ILE A C 1
ATOM 622 O O . ILE A 1 81 ? 1.237 4.723 -3.529 1.00 93.31 81 ILE A O 1
ATOM 626 N N . THR A 1 82 ? -0.824 5.613 -3.320 1.00 85.75 82 THR A N 1
ATOM 627 C CA . THR A 1 82 ? -0.479 6.649 -2.341 1.00 85.75 82 THR A CA 1
ATOM 628 C C . THR A 1 82 ? -1.402 6.617 -1.128 1.00 85.75 82 THR A C 1
ATOM 630 O O . THR A 1 82 ? -2.595 6.334 -1.240 1.00 85.75 82 THR A O 1
ATOM 633 N N . GLY A 1 83 ? -0.821 6.896 0.044 1.00 84.62 83 GLY A N 1
ATOM 634 C CA . GLY A 1 83 ? -1.508 6.842 1.336 1.00 84.62 83 GLY A CA 1
ATOM 635 C C . GLY A 1 83 ? -2.151 5.486 1.661 1.00 84.62 83 GLY A C 1
ATOM 636 O O . GLY A 1 83 ? -3.308 5.488 2.081 1.00 84.62 83 GLY A O 1
ATOM 637 N N . PRO A 1 84 ? -1.472 4.341 1.442 1.00 90.88 84 PRO A N 1
ATOM 638 C CA . PRO A 1 84 ? -2.094 3.045 1.663 1.00 90.88 84 PRO A CA 1
ATOM 639 C C . PRO A 1 84 ? -2.357 2.798 3.147 1.00 90.88 84 PRO A C 1
ATOM 641 O O . PRO A 1 84 ? -1.475 2.963 3.988 1.00 90.88 84 PRO A O 1
ATOM 644 N N . THR A 1 85 ? -3.573 2.360 3.452 1.00 89.62 85 THR A N 1
ATOM 645 C CA . THR A 1 85 ? -3.932 1.758 4.737 1.00 89.62 85 THR A CA 1
ATOM 646 C C . THR A 1 85 ? -4.229 0.288 4.511 1.00 89.62 85 THR A C 1
ATOM 648 O O . THR A 1 85 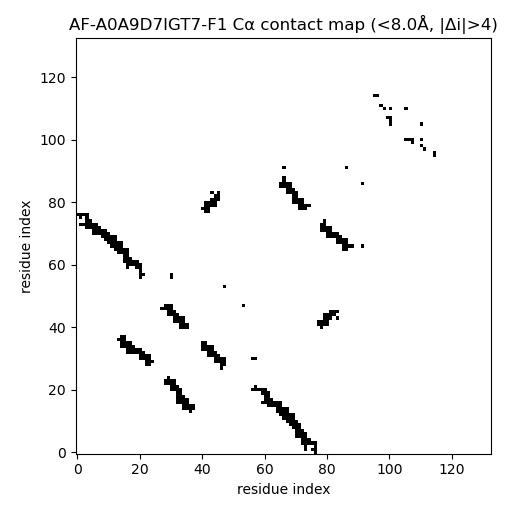? -5.028 -0.055 3.640 1.00 89.62 85 THR A O 1
ATOM 651 N N . VAL A 1 86 ? -3.564 -0.572 5.278 1.00 90.00 86 VAL A N 1
ATOM 652 C CA . VAL A 1 86 ? -3.761 -2.020 5.206 1.00 90.00 86 VAL A CA 1
ATOM 653 C C . VAL A 1 86 ? -5.138 -2.352 5.766 1.00 90.00 86 VAL A C 1
ATOM 655 O O . VAL A 1 86 ? -5.498 -1.932 6.869 1.00 90.00 86 VAL A O 1
ATOM 658 N N . VAL A 1 87 ? -5.911 -3.093 4.986 1.00 88.06 87 VAL A N 1
ATOM 659 C CA . VAL A 1 87 ? -7.221 -3.605 5.364 1.00 88.06 87 VAL A CA 1
ATOM 660 C C . VAL A 1 87 ? -7.067 -5.091 5.640 1.00 88.06 87 VAL A C 1
ATOM 662 O O . VAL A 1 87 ? -6.433 -5.817 4.883 1.00 88.06 87 VAL A O 1
ATOM 665 N N . SER A 1 88 ? -7.616 -5.524 6.767 1.00 84.00 88 SER A N 1
ATOM 666 C CA . SER A 1 88 ? -7.652 -6.935 7.137 1.00 84.00 88 SER A CA 1
ATOM 667 C C . SER A 1 88 ? -8.591 -7.685 6.189 1.00 84.00 88 SER A C 1
ATOM 669 O O . SER A 1 88 ? -9.633 -7.139 5.825 1.00 84.00 88 SER A O 1
ATOM 671 N N . GLU A 1 89 ? -8.243 -8.903 5.778 1.00 83.00 89 GLU A N 1
ATOM 672 C CA . GLU A 1 89 ? -9.037 -9.679 4.810 1.00 83.00 89 GLU A CA 1
ATOM 673 C C . GLU A 1 89 ? -10.481 -9.917 5.289 1.00 83.00 89 GLU A C 1
ATOM 675 O O . GLU A 1 89 ? -11.423 -9.770 4.517 1.00 83.00 89 GLU A O 1
ATOM 680 N N . ASP A 1 90 ? -10.673 -10.149 6.588 1.00 82.25 90 ASP A N 1
ATOM 681 C CA . ASP A 1 90 ? -11.973 -10.290 7.260 1.00 82.25 90 ASP A CA 1
ATOM 682 C C . ASP A 1 90 ? -12.877 -9.050 7.155 1.00 82.25 90 ASP A C 1
ATOM 684 O O . ASP A 1 90 ? -14.089 -9.146 7.341 1.00 82.25 90 ASP A O 1
ATOM 688 N N . LEU A 1 91 ? -12.310 -7.884 6.836 1.00 77.25 91 LEU A N 1
ATOM 689 C CA . LEU A 1 91 ? -13.057 -6.642 6.644 1.00 77.25 91 LEU A CA 1
ATOM 690 C C . LEU A 1 91 ? -13.389 -6.377 5.171 1.00 77.25 91 LEU A C 1
ATOM 692 O O . LEU A 1 91 ? -14.151 -5.452 4.871 1.00 77.25 91 LEU A O 1
ATOM 696 N N . VAL A 1 92 ? -12.849 -7.159 4.235 1.00 78.56 92 VAL A N 1
ATOM 697 C CA . VAL A 1 92 ? -13.138 -7.000 2.807 1.00 78.56 92 VAL A CA 1
ATOM 698 C C . VAL A 1 92 ? -14.602 -7.352 2.539 1.00 78.56 92 VAL A C 1
ATOM 700 O O . VAL A 1 92 ? -15.099 -8.396 2.943 1.00 78.56 92 VAL A O 1
ATOM 703 N N . GLY A 1 93 ? -15.320 -6.450 1.866 1.00 73.81 93 GLY A N 1
ATOM 704 C CA . GLY A 1 93 ? -16.758 -6.601 1.606 1.00 73.81 93 GLY A CA 1
ATOM 705 C C . GLY A 1 93 ? -17.668 -6.180 2.767 1.00 73.81 93 GLY A C 1
ATOM 706 O O . GLY A 1 93 ? -18.886 -6.166 2.603 1.00 73.81 93 GLY A O 1
ATOM 707 N N . THR A 1 94 ? -17.107 -5.772 3.911 1.00 71.19 94 THR A N 1
ATOM 708 C CA . THR A 1 94 ? -17.879 -5.194 5.021 1.00 71.19 94 THR A CA 1
ATOM 709 C C . THR A 1 94 ? -18.087 -3.685 4.838 1.00 71.19 94 THR A C 1
ATOM 711 O O . THR A 1 94 ? -17.283 -2.992 4.208 1.00 71.19 94 THR A O 1
ATOM 714 N N . ILE A 1 95 ? -19.183 -3.149 5.387 1.00 67.19 95 ILE A N 1
ATOM 715 C CA . ILE A 1 95 ? -19.434 -1.702 5.417 1.00 67.19 95 ILE A CA 1
ATOM 716 C C . ILE A 1 95 ? -18.828 -1.134 6.701 1.00 67.19 95 ILE A C 1
ATOM 718 O O . ILE A 1 95 ? -19.310 -1.420 7.796 1.00 67.19 95 ILE A O 1
ATOM 722 N N . VAL A 1 96 ? -17.807 -0.285 6.566 1.00 63.16 96 VAL A N 1
ATOM 723 C CA . VAL A 1 96 ? -17.193 0.428 7.697 1.00 63.16 96 VAL A CA 1
ATOM 724 C C . VAL A 1 96 ? -17.660 1.891 7.693 1.00 63.16 96 VAL A C 1
ATOM 726 O O . VAL A 1 96 ? -17.436 2.594 6.701 1.00 63.16 96 VAL A O 1
ATOM 729 N N . PRO A 1 97 ? -18.307 2.392 8.765 1.00 55.38 97 PRO A N 1
ATOM 730 C CA . PRO A 1 97 ? -18.754 3.779 8.825 1.00 55.38 97 PRO A CA 1
ATOM 731 C C . PRO A 1 97 ? -17.556 4.736 8.856 1.00 55.38 97 PRO A C 1
ATOM 733 O O . PRO A 1 97 ? -16.654 4.611 9.684 1.00 55.38 97 PRO A O 1
ATOM 736 N N . LYS A 1 98 ? -17.550 5.724 7.953 1.00 59.72 98 LYS A N 1
ATOM 737 C CA . LYS A 1 98 ? -16.521 6.771 7.901 1.00 59.72 98 LYS A CA 1
ATOM 738 C C . LYS A 1 98 ? -16.997 8.001 8.664 1.00 59.72 98 LYS A C 1
ATOM 740 O O . LYS A 1 98 ? -17.825 8.761 8.165 1.00 59.72 98 LYS A O 1
ATOM 745 N N . TYR A 1 99 ? -16.445 8.219 9.853 1.00 55.94 99 TYR A N 1
ATOM 746 C CA . TYR A 1 99 ? -16.724 9.426 10.627 1.00 55.94 99 TYR A CA 1
ATOM 747 C C . TYR A 1 99 ? -15.828 10.585 10.166 1.00 55.94 99 TYR A C 1
ATOM 749 O O . TYR A 1 99 ? -14.615 10.401 10.017 1.00 55.94 99 TYR A O 1
ATOM 757 N N . PRO A 1 100 ? -16.382 11.786 9.928 1.00 49.44 100 PRO A N 1
ATOM 758 C CA . PRO A 1 100 ? -15.574 12.951 9.599 1.00 49.44 100 PRO A CA 1
ATOM 759 C C . PRO A 1 100 ? -14.717 13.341 10.808 1.00 49.44 100 PRO A C 1
ATOM 761 O O . PRO A 1 100 ? -15.236 13.676 11.873 1.00 49.44 100 PRO A O 1
ATOM 764 N N . SER A 1 101 ? -13.394 13.341 10.646 1.00 50.81 101 SER A N 1
ATOM 765 C CA . SER A 1 101 ? -12.499 13.913 11.650 1.00 50.81 101 SER A CA 1
ATOM 766 C C . SER A 1 101 ? -12.619 15.438 11.612 1.00 50.81 101 SER A C 1
ATOM 768 O O . SER A 1 101 ? -12.231 16.065 10.623 1.00 50.81 101 SER A O 1
ATOM 770 N N . ARG A 1 102 ? -13.136 16.057 12.679 1.00 46.44 102 ARG A N 1
ATOM 771 C CA . ARG A 1 102 ? -12.956 17.500 12.895 1.00 46.44 102 ARG A CA 1
ATOM 772 C C . ARG A 1 102 ? -11.504 17.745 13.302 1.00 46.44 102 ARG A C 1
ATOM 774 O O . ARG A 1 102 ? -11.008 17.094 14.223 1.00 46.44 102 ARG A O 1
ATOM 781 N N . SER A 1 103 ? -10.832 18.669 12.612 1.00 43.34 103 SER A N 1
ATOM 782 C CA . SER A 1 103 ? -9.485 19.111 12.987 1.00 43.34 103 SER A CA 1
ATOM 783 C C . SER A 1 103 ? -9.493 19.541 14.460 1.00 43.34 103 SER A C 1
ATOM 785 O O . SER A 1 103 ? -10.303 20.386 14.838 1.00 43.34 103 SER A O 1
ATOM 787 N N . GLY A 1 104 ? -8.657 18.908 15.290 1.00 52.03 104 GLY A N 1
ATOM 788 C CA . GLY A 1 104 ? -8.525 19.208 16.722 1.00 52.03 104 GLY A CA 1
ATOM 789 C C . GLY A 1 104 ? -9.199 18.246 17.712 1.00 52.03 104 GLY A C 1
ATOM 790 O O . GLY A 1 104 ? -9.068 18.483 18.907 1.00 52.03 104 GLY A O 1
ATOM 791 N N . VAL A 1 105 ? -9.886 17.178 17.273 1.00 53.19 105 VAL A N 1
ATOM 792 C CA . VAL A 1 105 ? -10.577 16.252 18.206 1.00 53.19 105 VAL A CA 1
ATOM 793 C C . VAL A 1 105 ? -9.987 14.836 18.200 1.00 53.19 105 VAL A C 1
ATOM 795 O O . VAL A 1 105 ? -9.569 14.371 19.252 1.00 53.19 105 VAL A O 1
ATOM 798 N N . VAL A 1 106 ? -9.884 14.154 17.049 1.00 48.38 106 VAL A N 1
ATOM 799 C CA . VAL A 1 106 ? -9.225 12.830 16.923 1.00 48.38 106 VAL A CA 1
ATOM 800 C C . VAL A 1 106 ? -8.689 12.653 15.495 1.00 48.38 106 VAL A C 1
ATOM 802 O O . VAL A 1 106 ? -9.363 13.013 14.527 1.00 48.38 106 VAL A O 1
ATOM 805 N N . ALA A 1 107 ? -7.479 12.104 15.340 1.00 55.25 107 ALA A N 1
ATOM 806 C CA . ALA A 1 107 ? -6.886 11.825 14.030 1.00 55.25 107 ALA A CA 1
ATOM 807 C C . ALA A 1 107 ? -7.643 10.699 13.294 1.00 55.25 107 ALA A C 1
ATOM 809 O O . ALA A 1 107 ? -8.013 9.697 13.901 1.00 55.25 107 ALA A O 1
ATOM 810 N N . ALA A 1 108 ? -7.834 10.827 11.975 1.00 55.97 108 ALA A N 1
ATOM 811 C CA . ALA A 1 108 ? -8.555 9.839 11.158 1.00 55.97 108 ALA A CA 1
ATOM 812 C C . ALA A 1 108 ? -8.058 8.376 11.298 1.00 55.97 108 ALA A C 1
ATOM 814 O O . ALA A 1 108 ? -8.909 7.487 11.329 1.00 55.97 108 ALA A O 1
ATOM 815 N N . PRO A 1 109 ? -6.745 8.097 11.453 1.00 55.78 109 PRO A N 1
ATOM 816 C CA . PRO A 1 109 ? -6.262 6.742 11.735 1.00 55.78 109 PRO A CA 1
ATOM 817 C C . PRO A 1 109 ? -6.798 6.171 13.055 1.00 55.78 109 PRO A C 1
ATOM 819 O O . PRO A 1 109 ? -7.252 5.036 13.086 1.00 55.78 109 PRO A O 1
ATOM 822 N N . ALA A 1 110 ? -6.861 6.981 14.117 1.00 61.44 110 ALA A N 1
ATOM 823 C CA . ALA A 1 110 ? -7.358 6.540 15.422 1.00 61.44 110 ALA A CA 1
ATOM 824 C C . ALA A 1 110 ? -8.867 6.233 15.404 1.00 61.44 110 ALA A C 1
ATOM 826 O O . ALA A 1 110 ? -9.323 5.326 16.094 1.00 61.44 110 ALA A O 1
ATOM 827 N N . LEU A 1 111 ? -9.643 6.952 14.584 1.00 58.28 111 LEU A N 1
ATOM 828 C CA . LEU A 1 111 ? -11.059 6.641 14.352 1.00 58.28 111 LEU A CA 1
ATOM 829 C C . LEU A 1 111 ? -11.233 5.319 13.593 1.00 58.28 111 LEU A C 1
ATOM 831 O O . LEU A 1 111 ? -12.115 4.534 13.941 1.00 58.28 111 LEU A O 1
ATOM 835 N N . TYR A 1 112 ? -10.401 5.054 12.582 1.00 63.44 112 TYR A N 1
ATOM 836 C CA . TYR A 1 112 ? -10.416 3.780 11.861 1.00 63.44 112 TYR A CA 1
ATOM 837 C C . TYR A 1 112 ? -10.039 2.611 12.779 1.00 63.44 112 TYR A C 1
ATOM 839 O O . TYR A 1 112 ? -10.783 1.634 12.838 1.00 63.44 112 TYR A O 1
ATOM 847 N N . ASP A 1 113 ? -8.963 2.745 13.559 1.00 66.75 113 ASP A N 1
ATOM 848 C CA . ASP A 1 113 ? -8.516 1.713 14.500 1.00 66.75 113 ASP A CA 1
ATOM 849 C C . ASP A 1 113 ? -9.567 1.429 15.580 1.00 66.75 113 ASP A C 1
ATOM 851 O O . ASP A 1 113 ? -9.893 0.269 15.833 1.00 66.75 113 ASP A O 1
ATOM 855 N N . ALA A 1 114 ? -10.173 2.472 16.160 1.00 66.06 114 ALA A N 1
ATOM 856 C CA . ALA A 1 114 ? -11.248 2.320 17.139 1.00 66.06 114 ALA A CA 1
ATOM 857 C C . ALA A 1 114 ? -12.486 1.629 16.543 1.00 66.06 114 ALA A C 1
ATOM 859 O O . ALA A 1 114 ? -13.087 0.769 17.185 1.00 66.06 114 ALA A O 1
ATOM 860 N N . THR A 1 115 ? -12.851 1.966 15.302 1.00 62.81 115 THR A N 1
ATOM 861 C CA . THR A 1 115 ? -14.006 1.362 14.617 1.00 62.81 115 THR A CA 1
ATOM 862 C C . THR A 1 115 ? -13.737 -0.100 14.264 1.00 62.81 115 THR A C 1
ATOM 864 O O . THR A 1 115 ? -14.583 -0.955 14.514 1.00 62.81 115 THR A O 1
ATOM 867 N N . ARG A 1 116 ? -12.543 -0.411 13.742 1.00 67.56 116 ARG A N 1
ATOM 868 C CA . ARG A 1 116 ? -12.095 -1.785 13.481 1.00 67.56 116 ARG A CA 1
ATOM 869 C C . ARG A 1 116 ? -12.118 -2.621 14.759 1.00 67.56 116 ARG A C 1
ATOM 871 O O . ARG A 1 116 ? -12.664 -3.720 14.755 1.00 67.56 116 ARG A O 1
ATOM 878 N N . HIS A 1 117 ? -11.555 -2.095 15.846 1.00 71.12 117 HIS A N 1
ATOM 879 C CA . HIS A 1 117 ? -11.533 -2.768 17.142 1.00 71.12 117 HIS A CA 1
ATOM 880 C C . HIS A 1 117 ? -12.955 -3.034 17.658 1.00 71.12 117 HIS A C 1
ATOM 882 O O . HIS A 1 117 ? -13.270 -4.157 18.041 1.00 71.12 117 HIS A O 1
ATOM 888 N N . ALA A 1 118 ? -13.850 -2.045 17.589 1.00 67.94 118 ALA A N 1
ATOM 889 C CA . ALA A 1 118 ? -15.243 -2.226 17.984 1.00 67.94 118 ALA A CA 1
ATOM 890 C C . ALA A 1 118 ? -15.950 -3.313 17.153 1.00 67.94 118 ALA A C 1
ATOM 892 O O . ALA A 1 118 ? -16.612 -4.172 17.725 1.00 67.94 118 ALA A O 1
ATOM 893 N N . LEU A 1 119 ? -15.776 -3.329 15.827 1.00 67.94 119 LEU A N 1
ATOM 894 C CA . LEU A 1 119 ? -16.399 -4.330 14.949 1.00 67.94 119 LEU A CA 1
ATOM 895 C C . LEU A 1 119 ? -15.927 -5.758 15.257 1.00 67.94 119 LEU A C 1
ATOM 897 O O . LEU A 1 119 ? -16.759 -6.661 15.351 1.00 67.94 119 LEU A O 1
ATOM 901 N N . LEU A 1 120 ? -14.626 -5.949 15.492 1.00 66.75 120 LEU A N 1
ATOM 902 C CA . LEU A 1 120 ? -14.050 -7.249 15.854 1.00 66.75 120 LEU A CA 1
ATOM 903 C C . LEU A 1 120 ? -14.596 -7.793 17.185 1.00 66.75 120 LEU A C 1
ATOM 905 O O . LEU A 1 120 ? -14.728 -9.004 17.344 1.00 66.75 120 LEU A O 1
ATOM 909 N N . HIS A 1 121 ? -14.935 -6.915 18.133 1.00 64.50 121 HIS A N 1
ATOM 910 C CA . HIS A 1 121 ? -15.356 -7.312 19.480 1.00 64.50 121 HIS A CA 1
ATOM 911 C C . HIS A 1 121 ? -16.874 -7.271 19.729 1.00 64.50 121 HIS A C 1
ATOM 913 O O . HIS A 1 121 ? -17.328 -7.878 20.695 1.00 64.50 121 HIS A O 1
ATOM 919 N N . HIS A 1 122 ? -17.677 -6.599 18.893 1.00 57.91 122 HIS A N 1
ATOM 920 C CA . HIS A 1 122 ? -19.138 -6.516 19.074 1.00 57.91 122 HIS A CA 1
ATOM 921 C C . HIS A 1 122 ? -19.950 -7.470 18.186 1.00 57.91 122 HIS A C 1
ATOM 923 O O . HIS A 1 122 ? -21.076 -7.811 18.543 1.00 57.91 122 HIS A O 1
ATOM 929 N N . LEU A 1 123 ? -19.414 -7.938 17.053 1.00 55.41 123 LEU A N 1
ATOM 930 C CA . LEU A 1 123 ? -20.164 -8.808 16.131 1.00 55.41 123 LEU A CA 1
ATOM 931 C C . LEU A 1 123 ? -20.220 -10.288 16.566 1.00 55.41 123 LEU A C 1
ATOM 933 O O . LEU A 1 123 ? -20.984 -11.061 15.996 1.00 55.41 123 LEU A O 1
ATOM 937 N N . GLY A 1 124 ? -19.495 -10.682 17.620 1.00 47.28 124 GLY A N 1
ATOM 938 C CA . GLY A 1 124 ? -19.545 -12.033 18.202 1.00 47.28 124 GLY A CA 1
ATOM 939 C C . GLY A 1 124 ? -20.754 -12.321 19.110 1.00 47.28 124 GLY A C 1
ATOM 940 O O . GLY A 1 124 ? -20.850 -13.416 19.655 1.00 47.28 124 GLY A O 1
ATOM 941 N N . GLY A 1 125 ? -21.665 -11.358 19.302 1.00 42.78 125 GLY A N 1
ATOM 942 C CA . GLY A 1 125 ? -22.831 -11.479 20.193 1.00 42.78 125 GLY A CA 1
ATOM 943 C C . GLY A 1 125 ? -24.160 -11.830 19.512 1.00 42.78 125 GLY A C 1
ATOM 944 O O . GLY A 1 125 ? -25.197 -11.822 20.174 1.00 42.78 125 GLY A O 1
ATOM 945 N N . GLY A 1 126 ? -24.165 -12.115 18.207 1.00 41.59 126 GLY A N 1
ATOM 946 C CA . GLY A 1 126 ? -25.365 -12.545 17.487 1.00 41.59 126 GLY A CA 1
ATOM 947 C C . GLY A 1 126 ? -25.758 -13.974 17.860 1.00 41.59 126 GLY A C 1
ATOM 948 O O . GLY A 1 126 ? -25.386 -14.915 17.167 1.00 41.59 126 GLY A O 1
ATOM 949 N N . GLN A 1 127 ? -26.493 -14.135 18.963 1.00 43.62 127 GLN A N 1
ATOM 950 C CA . GLN A 1 127 ? -27.191 -15.373 19.327 1.00 43.62 127 GLN A CA 1
ATOM 951 C C . GLN A 1 127 ? -27.919 -15.960 18.099 1.00 43.62 127 GLN A C 1
ATOM 953 O O . GLN A 1 127 ? -28.654 -15.226 17.427 1.00 43.62 127 GLN A O 1
ATOM 958 N N . PRO A 1 128 ? -27.773 -17.263 17.794 1.00 41.25 128 PRO A N 1
ATOM 959 C CA . PRO A 1 128 ? -28.577 -17.899 16.766 1.00 41.25 128 PRO A CA 1
ATOM 960 C C . PRO A 1 128 ? -30.018 -17.957 17.277 1.00 41.25 128 PRO A C 1
ATOM 962 O O . PRO A 1 128 ? -30.349 -18.741 18.165 1.00 41.25 128 PRO A O 1
ATOM 965 N N . HIS A 1 129 ? -30.893 -17.111 16.735 1.00 42.12 129 HIS A N 1
ATOM 966 C CA . HIS A 1 129 ? -32.321 -17.256 16.974 1.00 42.12 129 HIS A CA 1
ATOM 967 C C . HIS A 1 129 ? -32.771 -18.599 16.391 1.00 42.12 129 HIS A C 1
ATOM 969 O O . HIS A 1 129 ? -32.867 -18.771 15.175 1.00 42.12 129 HIS A O 1
ATOM 975 N N . HIS A 1 130 ? -33.023 -19.551 17.292 1.00 43.28 130 HIS A N 1
ATOM 976 C CA . HIS A 1 130 ? -33.769 -20.772 17.031 1.00 43.28 130 HIS A CA 1
ATOM 977 C C . HIS A 1 130 ? -35.030 -20.425 16.238 1.00 43.28 130 HIS A C 1
ATOM 979 O O . HIS A 1 130 ? -35.938 -19.759 16.736 1.00 43.28 130 HIS A O 1
ATOM 985 N N . ARG A 1 131 ? -35.077 -20.889 14.990 1.00 34.41 131 ARG A N 1
ATOM 986 C CA . ARG A 1 131 ? -36.275 -20.854 14.163 1.00 34.41 131 ARG A CA 1
ATOM 987 C C . ARG A 1 131 ? -37.208 -21.945 14.688 1.00 34.41 131 ARG A C 1
ATOM 989 O O . ARG A 1 131 ? -36.997 -23.124 14.419 1.00 34.41 131 ARG A O 1
ATOM 996 N N . PHE A 1 132 ? -38.170 -21.552 15.517 1.00 41.34 132 PHE A N 1
ATOM 997 C CA . PHE A 1 132 ? -39.349 -22.365 15.779 1.00 41.34 132 PHE A CA 1
ATOM 998 C C . PHE A 1 132 ? -40.349 -22.153 14.640 1.00 41.34 132 PHE A C 1
ATOM 1000 O O . PHE A 1 132 ? -40.711 -21.009 14.360 1.00 41.34 132 PHE A O 1
ATOM 1007 N N . LEU A 1 133 ? -40.785 -23.297 14.098 1.00 46.25 133 LEU A N 1
ATOM 1008 C CA . LEU A 1 133 ? -41.842 -23.549 13.109 1.00 46.25 133 LEU A CA 1
ATOM 1009 C C . LEU A 1 133 ? -41.499 -23.227 11.646 1.00 46.25 133 LEU A C 1
ATOM 1011 O O . LEU A 1 133 ? -41.279 -22.048 11.292 1.00 46.25 133 LEU A O 1
#

Solvent-accessible surface area (backbone atoms only — not comparable to full-atom values): 8030 Å² total; per-residue (Å²): 128,74,71,67,42,78,74,39,68,81,41,81,43,67,32,32,26,67,41,51,49,42,81,39,68,71,98,59,46,25,40,37,31,32,28,27,66,85,84,53,72,31,38,39,52,45,70,74,50,94,92,57,66,64,64,65,58,58,70,48,42,60,71,42,78,44,39,31,42,23,26,36,28,31,53,94,76,38,46,31,41,39,74,70,39,86,45,60,75,92,52,64,93,58,91,76,88,82,76,84,60,56,91,92,77,55,58,63,69,59,55,50,52,52,50,52,52,48,53,73,69,58,68,82,69,74,72,84,78,79,83,79,132